Protein AF-A0A2S6RJ40-F1 (afdb_monomer)

Mean predicted aligned error: 13.66 Å

Structure (mmCIF, N/CA/C/O backbone):
data_AF-A0A2S6RJ40-F1
#
_entry.id   AF-A0A2S6RJ40-F1
#
loop_
_atom_site.group_PDB
_atom_site.id
_atom_site.type_symbol
_atom_site.label_atom_id
_atom_site.label_alt_id
_atom_site.label_comp_id
_atom_site.label_asym_id
_atom_site.label_entity_id
_atom_site.label_seq_id
_atom_site.pdbx_PDB_ins_code
_atom_site.Cartn_x
_atom_site.Cartn_y
_atom_site.Cartn_z
_atom_site.occupancy
_atom_site.B_iso_or_equiv
_atom_site.auth_seq_id
_atom_site.auth_comp_id
_atom_site.auth_asym_id
_atom_site.auth_atom_id
_atom_site.pdbx_PDB_model_num
ATOM 1 N N . MET A 1 1 ? 56.389 30.464 25.994 1.00 48.25 1 MET A N 1
ATOM 2 C CA . MET A 1 1 ? 55.831 30.386 24.621 1.00 48.25 1 MET A CA 1
ATOM 3 C C . MET A 1 1 ? 55.667 28.912 24.255 1.00 48.25 1 MET A C 1
ATOM 5 O O . MET A 1 1 ? 56.605 28.183 24.493 1.00 48.25 1 MET A O 1
ATOM 9 N N . ASN A 1 2 ? 54.569 28.322 23.777 1.00 50.22 2 ASN A N 1
ATOM 10 C CA . ASN A 1 2 ? 53.231 28.772 23.400 1.00 50.22 2 ASN A CA 1
ATOM 11 C C . ASN A 1 2 ? 52.240 27.620 23.684 1.00 50.22 2 ASN A C 1
ATOM 13 O O . ASN A 1 2 ? 51.987 26.782 22.824 1.00 50.22 2 ASN A O 1
ATOM 17 N N . LYS A 1 3 ? 51.614 27.607 24.872 1.00 48.22 3 LYS A N 1
ATOM 18 C CA . LYS A 1 3 ? 50.516 26.678 25.236 1.00 48.22 3 LYS A CA 1
ATOM 19 C C . LYS A 1 3 ? 49.223 26.885 24.411 1.00 48.22 3 LYS A C 1
ATOM 21 O O . LYS A 1 3 ? 48.228 26.211 24.644 1.00 48.22 3 LYS A O 1
ATOM 26 N N . LYS A 1 4 ? 49.223 27.815 23.443 1.00 52.00 4 LYS A N 1
ATOM 27 C CA . LYS A 1 4 ? 48.077 28.159 22.581 1.00 52.00 4 LYS A CA 1
ATOM 28 C C . LYS A 1 4 ? 47.921 27.268 21.338 1.00 52.00 4 LYS A C 1
ATOM 30 O O . LYS A 1 4 ? 46.883 27.354 20.696 1.00 52.00 4 LYS A O 1
ATOM 35 N N . LYS A 1 5 ? 48.900 26.419 20.989 1.00 45.12 5 LYS A N 1
ATOM 36 C CA . LYS A 1 5 ? 48.853 25.643 19.731 1.00 45.12 5 LYS A CA 1
ATOM 37 C C . LYS A 1 5 ? 48.154 24.278 19.845 1.00 45.12 5 LYS A C 1
ATOM 39 O O . LYS A 1 5 ? 47.529 23.864 18.885 1.00 45.12 5 LYS A O 1
ATOM 44 N N . LEU A 1 6 ? 48.131 23.647 21.026 1.00 46.50 6 LEU A N 1
ATOM 45 C CA . LEU A 1 6 ? 47.444 22.355 21.234 1.00 46.50 6 LEU A CA 1
ATOM 46 C C . LEU A 1 6 ? 45.936 22.455 21.544 1.00 46.50 6 LEU A C 1
ATOM 48 O O . LEU A 1 6 ? 45.273 21.432 21.683 1.00 46.50 6 LEU A O 1
ATOM 52 N N . LYS A 1 7 ? 45.367 23.662 21.662 1.00 44.47 7 LYS A N 1
ATOM 53 C CA . LYS A 1 7 ? 43.911 23.829 21.841 1.00 44.47 7 LYS A CA 1
ATOM 54 C C . LYS A 1 7 ? 43.135 23.909 20.523 1.00 44.47 7 LYS A C 1
ATOM 56 O O . LYS A 1 7 ? 41.921 23.815 20.554 1.00 44.47 7 LYS A O 1
ATOM 61 N N . LYS A 1 8 ? 43.815 24.046 19.378 1.00 41.59 8 LYS A N 1
ATOM 62 C CA . LYS A 1 8 ? 43.163 24.271 18.076 1.00 41.59 8 LYS A CA 1
ATOM 63 C C . LYS A 1 8 ? 42.860 22.992 17.281 1.00 41.59 8 LYS A C 1
ATOM 65 O O . LYS A 1 8 ? 42.235 23.068 16.236 1.00 41.59 8 LYS A O 1
ATOM 70 N N . GLU A 1 9 ? 43.279 21.830 17.777 1.00 45.22 9 GLU A N 1
ATOM 71 C CA . GLU A 1 9 ? 43.012 20.525 17.144 1.00 45.22 9 GLU A CA 1
ATOM 72 C C . GLU A 1 9 ? 41.826 19.784 17.781 1.00 45.22 9 GLU A C 1
ATOM 74 O O . GLU A 1 9 ? 41.386 18.769 17.259 1.00 45.22 9 GLU A O 1
ATOM 79 N N . LYS A 1 10 ? 41.283 20.290 18.898 1.00 45.06 10 LYS A N 1
ATOM 80 C CA . LYS A 1 10 ? 40.207 19.635 19.662 1.00 45.06 10 LYS A CA 1
ATOM 81 C C . LYS A 1 10 ? 38.820 20.256 19.464 1.00 45.06 10 LYS A C 1
ATOM 83 O O . LYS A 1 10 ? 37.917 19.946 20.223 1.00 45.06 10 LYS A O 1
ATOM 88 N N . GLU A 1 11 ? 38.651 21.140 18.481 1.00 45.75 11 GLU A N 1
ATOM 89 C CA . GLU A 1 11 ? 37.368 21.818 18.211 1.00 45.75 11 GLU A CA 1
ATOM 90 C C . GLU A 1 1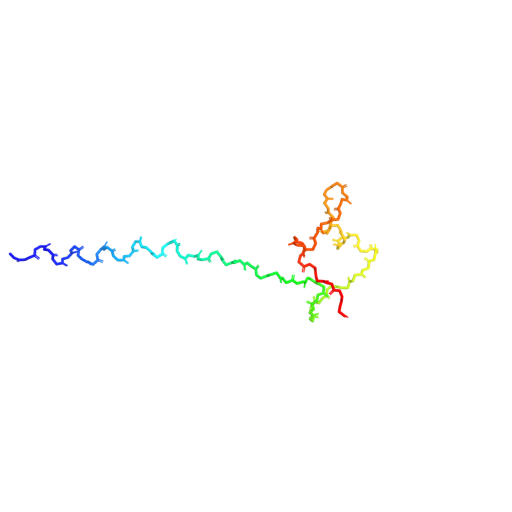1 ? 36.732 21.411 16.866 1.00 45.75 11 GLU A C 1
ATOM 92 O O . GLU A 1 11 ? 35.642 21.869 16.537 1.00 45.75 11 GLU A O 1
ATOM 97 N N . THR A 1 12 ? 37.362 20.530 16.077 1.00 49.62 12 THR A N 1
ATOM 98 C CA . THR A 1 12 ? 36.856 20.131 14.747 1.00 49.62 12 THR A CA 1
ATOM 99 C C . THR A 1 12 ? 36.241 18.730 14.687 1.00 49.62 12 THR A C 1
ATOM 101 O O . THR A 1 12 ? 35.730 18.349 13.636 1.00 49.62 12 THR A O 1
ATOM 104 N N . THR A 1 13 ? 36.216 17.967 15.785 1.00 56.97 13 THR A N 1
ATOM 105 C CA . THR A 1 13 ? 35.665 16.594 15.795 1.00 56.97 13 THR A CA 1
ATOM 106 C C . THR A 1 13 ? 34.244 16.468 16.340 1.00 56.97 13 THR A C 1
ATOM 108 O O . THR A 1 13 ? 33.677 15.381 16.285 1.00 56.97 13 THR A O 1
ATOM 111 N N . ASP A 1 14 ? 33.621 17.564 16.775 1.00 50.06 14 ASP A N 1
ATOM 112 C CA . ASP A 1 14 ? 32.359 17.498 17.530 1.00 50.06 14 ASP A CA 1
ATOM 113 C C . ASP A 1 14 ? 31.141 17.968 16.715 1.00 50.06 14 ASP A C 1
ATOM 115 O O . ASP A 1 14 ? 30.134 18.403 17.262 1.00 50.06 14 ASP A O 1
ATOM 119 N N . ASN A 1 15 ? 31.209 17.874 15.381 1.00 56.91 15 ASN A N 1
ATOM 120 C CA . ASN A 1 15 ? 30.087 18.200 14.486 1.00 56.91 15 ASN A CA 1
ATOM 121 C C . ASN A 1 15 ? 29.852 17.178 13.359 1.00 56.91 15 ASN A C 1
ATOM 123 O O . ASN A 1 15 ? 29.113 17.447 12.414 1.00 56.91 15 ASN A O 1
ATOM 127 N N . LEU A 1 16 ? 30.409 15.967 13.468 1.00 57.59 16 LEU A N 1
ATOM 128 C CA . LEU A 1 16 ? 30.137 14.873 12.522 1.00 57.59 16 LEU A CA 1
ATOM 129 C C . LEU A 1 16 ? 29.035 13.910 12.998 1.00 57.59 16 LEU A C 1
ATOM 131 O O . LEU A 1 16 ? 28.904 12.806 12.477 1.00 57.59 16 LEU A O 1
ATOM 135 N N . GLN A 1 17 ? 28.246 14.300 14.003 1.00 59.41 17 GLN A N 1
ATOM 136 C CA . GLN A 1 17 ? 27.197 13.445 14.572 1.00 59.41 17 GLN A CA 1
ATOM 137 C C . GLN A 1 17 ? 25.769 13.908 14.249 1.00 59.41 17 GLN A C 1
ATOM 139 O O . GLN A 1 17 ? 24.835 13.147 14.479 1.00 59.41 17 GLN A O 1
ATOM 144 N N . ASN A 1 18 ? 25.583 15.083 13.630 1.00 57.88 18 ASN A N 1
ATOM 145 C CA . ASN A 1 18 ? 24.247 15.631 13.344 1.00 57.88 18 ASN A CA 1
ATOM 146 C C . ASN A 1 18 ? 23.910 15.788 11.845 1.00 57.88 18 ASN A C 1
ATOM 148 O O . ASN A 1 18 ? 22.894 16.376 11.490 1.00 57.88 18 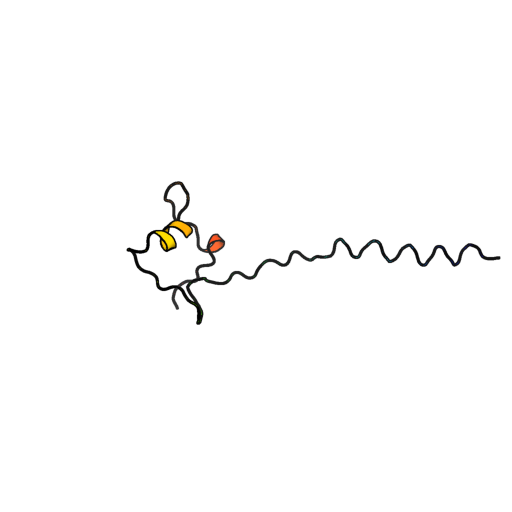ASN A O 1
ATOM 152 N N . ALA A 1 19 ? 24.736 15.234 10.951 1.00 60.31 19 ALA A N 1
ATOM 153 C CA . ALA A 1 19 ? 24.523 15.263 9.500 1.00 60.31 19 ALA A CA 1
ATOM 154 C C . ALA A 1 19 ? 24.240 13.875 8.897 1.00 60.31 19 ALA A C 1
ATOM 156 O O . ALA A 1 19 ? 24.473 13.651 7.709 1.00 60.31 19 ALA A O 1
ATOM 157 N N . LYS A 1 20 ? 23.665 12.937 9.667 1.00 62.91 20 LYS A N 1
ATOM 158 C CA . LYS A 1 20 ? 22.881 11.849 9.056 1.00 62.91 20 LYS A CA 1
ATOM 159 C C . LYS A 1 20 ? 21.580 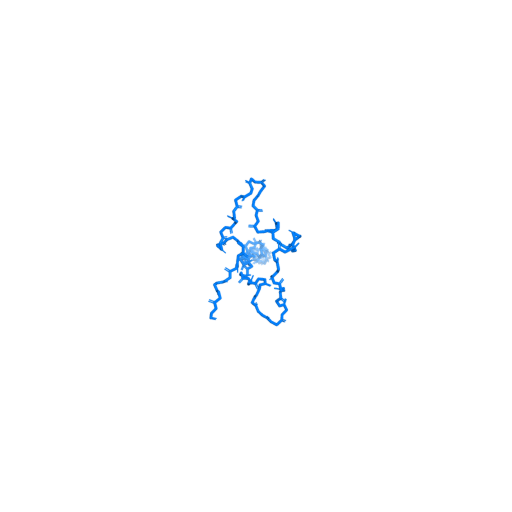12.460 8.545 1.00 62.91 20 LYS A C 1
ATOM 161 O O . LYS A 1 20 ? 20.520 12.287 9.138 1.00 62.91 20 LYS A O 1
ATOM 166 N N . SER A 1 21 ? 21.712 13.222 7.456 1.00 64.81 21 SER A N 1
ATOM 167 C CA . SER A 1 21 ? 20.638 13.618 6.554 1.00 64.81 21 SER A CA 1
ATOM 168 C C . SER A 1 21 ? 19.669 12.453 6.483 1.00 64.81 21 SER A C 1
ATOM 170 O O . SER A 1 21 ? 20.061 11.361 6.066 1.00 64.81 21 SER A O 1
ATOM 172 N N . PHE A 1 22 ? 18.471 12.651 7.032 1.00 66.38 22 PHE A N 1
ATOM 173 C CA . PHE A 1 22 ? 17.442 11.631 7.143 1.00 66.38 22 PHE A CA 1
ATOM 174 C C . PHE A 1 22 ? 17.303 10.964 5.783 1.00 66.38 22 PHE A C 1
ATOM 176 O O . PHE A 1 22 ? 16.725 11.552 4.867 1.00 66.38 22 PHE A O 1
ATOM 183 N N . PHE A 1 23 ? 17.873 9.767 5.627 1.00 68.38 23 PHE A N 1
ATOM 184 C CA . PHE A 1 23 ? 17.804 9.054 4.366 1.00 68.38 23 PHE A CA 1
ATOM 185 C C . PHE A 1 23 ? 16.350 8.637 4.215 1.00 68.38 23 PHE A C 1
ATOM 187 O O . PHE A 1 23 ? 15.893 7.631 4.763 1.00 68.38 23 PHE A O 1
ATOM 194 N N . ARG A 1 24 ? 15.572 9.501 3.564 1.00 71.94 24 ARG A N 1
ATOM 195 C CA . ARG A 1 24 ? 14.156 9.288 3.350 1.00 71.94 24 ARG A CA 1
ATOM 196 C C . ARG A 1 24 ? 14.093 8.113 2.391 1.00 71.94 24 ARG A C 1
ATOM 198 O O . ARG A 1 24 ? 14.398 8.262 1.210 1.00 71.94 24 ARG A O 1
ATOM 205 N N . ARG A 1 25 ? 13.795 6.928 2.937 1.00 73.88 25 ARG A N 1
ATOM 206 C CA . ARG A 1 25 ? 13.690 5.691 2.159 1.00 73.88 25 ARG A CA 1
ATOM 207 C C . ARG A 1 25 ? 12.849 5.982 0.921 1.00 73.88 25 ARG A C 1
ATOM 209 O O . ARG A 1 25 ? 11.736 6.503 1.035 1.00 73.88 25 ARG A O 1
ATOM 216 N N . LYS A 1 26 ? 13.427 5.715 -0.252 1.00 79.88 26 LYS A N 1
ATOM 217 C CA . L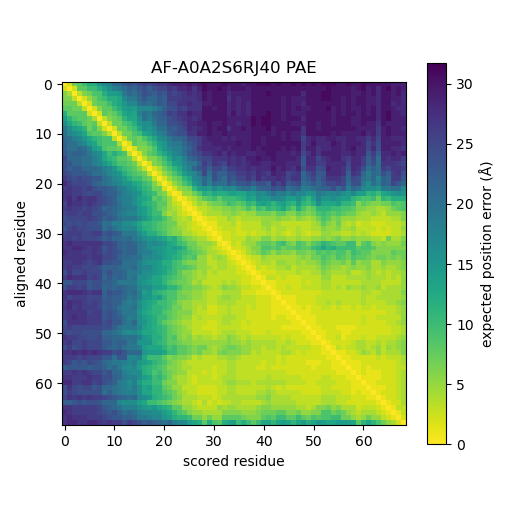YS A 1 26 ? 12.731 5.878 -1.526 1.00 79.88 26 LYS A CA 1
ATOM 218 C C . LYS A 1 26 ? 11.487 4.995 -1.481 1.00 79.88 26 LYS A C 1
ATOM 220 O O . LYS A 1 26 ? 11.542 3.870 -0.992 1.00 79.88 26 LYS A O 1
ATOM 225 N N . LYS A 1 27 ? 10.356 5.539 -1.921 1.00 82.62 27 LYS A N 1
ATOM 226 C CA . LYS A 1 27 ? 9.113 4.778 -2.002 1.00 82.62 27 LYS A CA 1
ATOM 227 C C . LYS A 1 27 ? 9.204 3.868 -3.212 1.00 82.62 27 LYS A C 1
ATOM 229 O O . LYS A 1 27 ? 9.258 4.361 -4.333 1.00 82.62 27 LYS A O 1
ATOM 234 N N . THR A 1 28 ? 9.256 2.571 -2.959 1.00 87.06 28 THR A N 1
ATOM 235 C CA . THR A 1 28 ? 9.261 1.540 -3.993 1.00 87.06 28 THR A CA 1
ATOM 236 C C . THR A 1 28 ? 7.882 0.901 -4.019 1.00 87.06 28 THR A C 1
ATOM 238 O O . THR A 1 28 ? 7.349 0.564 -2.961 1.00 87.06 28 THR A O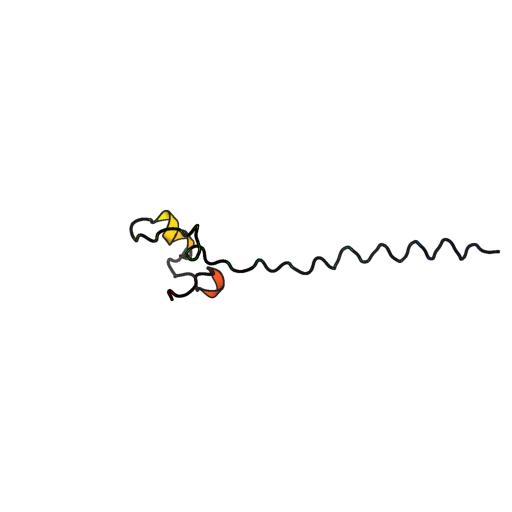 1
ATOM 241 N N . CYS A 1 29 ? 7.294 0.768 -5.205 1.00 88.62 29 CYS A N 1
ATOM 242 C CA . CYS A 1 29 ? 6.022 0.074 -5.348 1.00 88.62 29 CYS A CA 1
ATOM 243 C C . CYS A 1 29 ? 6.259 -1.437 -5.189 1.00 88.62 29 CYS A C 1
ATOM 245 O O . CYS A 1 29 ? 7.115 -1.975 -5.887 1.00 88.62 29 CYS A O 1
ATOM 247 N N . PRO A 1 30 ? 5.517 -2.137 -4.314 1.00 87.56 30 PRO A N 1
ATOM 248 C CA . PRO A 1 30 ? 5.661 -3.586 -4.131 1.00 87.56 30 PRO A CA 1
ATOM 249 C C . PRO A 1 30 ? 5.124 -4.408 -5.317 1.00 87.56 30 PRO A C 1
ATOM 251 O O . PRO A 1 30 ? 5.420 -5.592 -5.436 1.00 87.56 30 PRO A O 1
ATOM 254 N N . PHE A 1 31 ? 4.333 -3.781 -6.189 1.00 88.81 31 PHE A N 1
ATOM 255 C CA . PHE A 1 31 ? 3.681 -4.418 -7.335 1.00 88.81 31 PHE A CA 1
ATOM 256 C C . PHE A 1 31 ? 4.282 -3.999 -8.678 1.00 88.81 31 PHE A C 1
ATOM 258 O O . PHE A 1 31 ? 3.779 -4.381 -9.729 1.00 88.81 31 PHE A O 1
ATOM 265 N N . SER A 1 32 ? 5.328 -3.171 -8.674 1.00 84.69 32 SER A N 1
ATOM 266 C CA . SER A 1 32 ? 5.970 -2.705 -9.902 1.00 84.69 32 SER A CA 1
ATOM 267 C C . SER A 1 32 ? 7.456 -3.016 -9.850 1.00 84.69 32 SER A C 1
ATOM 269 O O . SER A 1 32 ? 8.160 -2.542 -8.962 1.00 84.69 32 SER A O 1
ATOM 271 N N . GLY A 1 33 ? 7.929 -3.8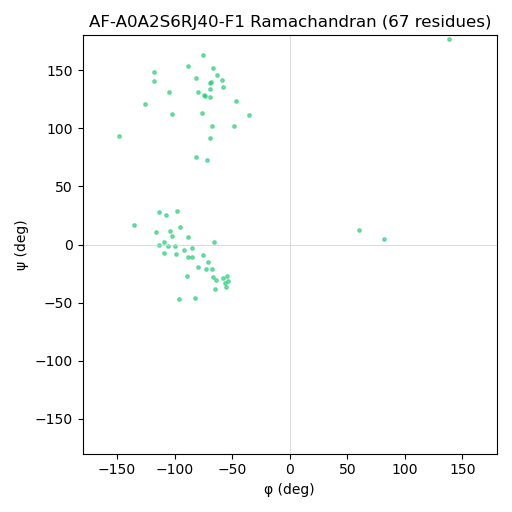00 -10.815 1.00 84.38 33 GLY A N 1
ATOM 272 C CA . GLY A 1 33 ? 9.315 -4.249 -10.909 1.00 84.38 33 GLY A CA 1
ATOM 273 C C . GLY A 1 33 ? 9.416 -5.723 -11.312 1.00 84.38 33 GLY A C 1
ATOM 274 O O . GLY A 1 33 ? 8.390 -6.383 -11.458 1.00 84.38 33 GLY A O 1
ATOM 275 N N . PRO A 1 34 ? 10.642 -6.237 -11.501 1.00 81.25 34 PRO A N 1
ATOM 276 C CA . PRO A 1 34 ? 10.882 -7.646 -11.822 1.00 81.25 34 PRO A CA 1
ATOM 277 C C . PRO A 1 34 ? 10.500 -8.595 -10.672 1.00 81.25 34 PRO A C 1
ATOM 279 O O . PRO A 1 34 ? 10.066 -9.709 -10.934 1.00 81.25 34 PRO A O 1
ATOM 282 N N . ASP A 1 35 ? 10.567 -8.126 -9.420 1.00 82.19 35 ASP A N 1
ATOM 283 C CA . ASP A 1 35 ? 10.228 -8.897 -8.211 1.00 82.19 35 ASP A CA 1
ATOM 284 C C . ASP A 1 35 ? 8.797 -8.611 -7.711 1.00 82.19 35 ASP A C 1
ATOM 286 O O . ASP A 1 35 ? 8.520 -8.624 -6.508 1.00 82.19 35 ASP A O 1
ATOM 290 N N . ALA A 1 36 ? 7.888 -8.254 -8.622 1.00 83.88 36 ALA A N 1
ATOM 291 C CA . ALA A 1 36 ? 6.530 -7.862 -8.263 1.00 83.88 36 ALA A CA 1
ATOM 292 C C . ALA A 1 36 ? 5.701 -9.047 -7.746 1.00 83.88 36 ALA A C 1
ATOM 294 O O . ALA A 1 36 ? 5.721 -10.150 -8.292 1.00 83.88 36 ALA A O 1
ATOM 295 N N . ILE A 1 37 ? 4.915 -8.783 -6.704 1.00 86.88 37 ILE A N 1
ATOM 296 C CA . ILE A 1 37 ? 3.968 -9.747 -6.136 1.00 86.88 37 ILE A CA 1
ATOM 297 C C . ILE A 1 37 ? 2.707 -9.782 -7.012 1.00 86.88 37 ILE A C 1
ATOM 299 O O . ILE A 1 37 ? 2.1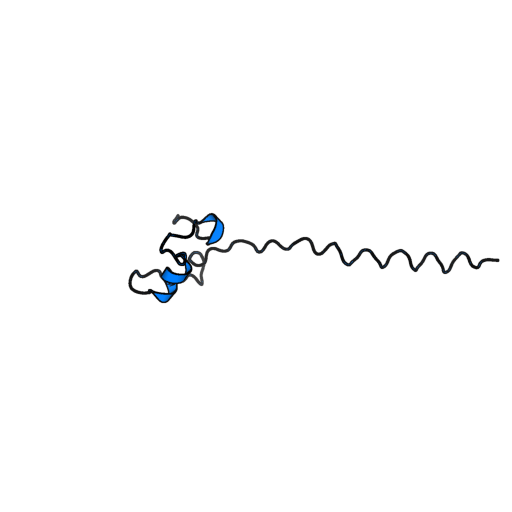46 -8.732 -7.325 1.00 86.88 37 ILE A O 1
ATOM 303 N N . SER A 1 38 ? 2.242 -10.979 -7.384 1.00 87.56 38 SER A N 1
ATOM 304 C CA . SER A 1 38 ? 0.951 -11.143 -8.069 1.00 87.56 38 SER A CA 1
ATOM 305 C C . SER A 1 38 ? -0.208 -10.802 -7.127 1.00 87.56 38 SER A C 1
ATOM 307 O O . SER A 1 38 ? -0.164 -11.136 -5.944 1.00 87.56 38 SER A O 1
ATOM 309 N N . ILE A 1 39 ? -1.235 -10.123 -7.640 1.00 88.50 39 ILE A N 1
ATOM 310 C CA . ILE A 1 39 ? -2.399 -9.692 -6.857 1.00 88.50 39 ILE A CA 1
ATOM 311 C C . ILE A 1 39 ? -3.563 -10.638 -7.158 1.00 88.50 39 ILE A C 1
ATOM 313 O O . ILE A 1 39 ? -4.110 -10.599 -8.259 1.00 88.50 39 ILE A O 1
ATOM 317 N N . ASP A 1 40 ? -3.972 -11.435 -6.170 1.00 92.75 40 ASP A N 1
ATOM 318 C CA . ASP A 1 40 ? -5.230 -12.187 -6.192 1.00 92.75 40 ASP A CA 1
ATOM 319 C C . ASP A 1 40 ? -6.152 -11.730 -5.049 1.00 92.75 40 ASP A C 1
ATOM 321 O O . ASP A 1 40 ? -5.702 -11.343 -3.967 1.00 92.75 40 ASP A O 1
ATOM 325 N N . TYR A 1 41 ? -7.466 -11.783 -5.275 1.00 93.00 41 TYR A N 1
ATOM 326 C CA . TYR A 1 41 ? -8.476 -11.435 -4.272 1.00 93.00 41 TYR A CA 1
ATOM 327 C C . TYR A 1 41 ? -8.594 -12.490 -3.166 1.00 93.00 41 TYR A C 1
ATOM 329 O O . TYR A 1 41 ? -9.099 -12.198 -2.080 1.00 93.00 41 TYR A O 1
ATOM 337 N N . LYS A 1 42 ? -8.145 -13.721 -3.438 1.00 94.31 42 LYS A N 1
ATOM 338 C CA . LYS A 1 42 ? -8.143 -14.822 -2.466 1.00 94.31 42 LYS A CA 1
ATOM 339 C C . LYS A 1 42 ? -6.972 -14.741 -1.489 1.00 94.31 42 LYS A C 1
ATOM 341 O O . LYS A 1 42 ? -7.053 -15.309 -0.400 1.00 94.31 42 LYS A O 1
ATOM 346 N N . ASP A 1 43 ? -5.921 -13.998 -1.832 1.00 93.56 43 ASP A N 1
ATOM 347 C CA . ASP A 1 43 ? -4.711 -13.878 -1.021 1.00 93.56 43 ASP A CA 1
ATOM 348 C C . ASP A 1 43 ? -4.887 -12.866 0.114 1.00 93.56 43 ASP A C 1
ATOM 350 O O . ASP A 1 43 ? -4.340 -11.759 0.115 1.00 93.56 43 ASP A O 1
ATOM 354 N N . VAL A 1 44 ? -5.626 -13.276 1.145 1.00 92.94 44 VAL A N 1
ATOM 355 C CA . VAL A 1 44 ? -5.959 -12.436 2.308 1.00 92.94 44 VAL A CA 1
ATOM 356 C C . VAL A 1 44 ? -4.705 -11.859 2.979 1.00 92.94 44 VAL A C 1
ATOM 358 O O . VAL A 1 44 ? -4.684 -10.696 3.376 1.00 92.94 44 VAL A O 1
ATOM 361 N N . ASN A 1 45 ? -3.623 -12.640 3.029 1.00 91.94 45 ASN A N 1
ATOM 362 C CA . ASN A 1 45 ? -2.354 -12.253 3.653 1.00 91.94 45 ASN A CA 1
ATOM 363 C C . ASN A 1 45 ? -1.672 -11.061 2.964 1.00 91.94 45 ASN A C 1
ATOM 365 O O . ASN A 1 45 ? -0.940 -10.306 3.610 1.00 91.94 45 ASN A O 1
ATOM 369 N N . THR A 1 46 ? -1.855 -10.902 1.650 1.00 91.19 46 THR A N 1
ATOM 370 C CA . THR A 1 46 ? -1.278 -9.771 0.911 1.00 91.19 46 THR A CA 1
ATOM 371 C C . THR A 1 46 ? -2.169 -8.545 1.062 1.00 91.19 46 THR A C 1
ATOM 373 O O . THR A 1 46 ? -1.673 -7.475 1.416 1.00 91.19 46 THR A O 1
ATOM 376 N N . LEU A 1 47 ? -3.483 -8.718 0.902 1.00 91.44 47 LEU A N 1
ATOM 377 C CA . LEU A 1 47 ? -4.477 -7.648 0.969 1.00 91.44 47 LEU A CA 1
ATOM 378 C C . LEU A 1 47 ? -4.579 -7.018 2.357 1.00 91.44 47 LEU A C 1
ATOM 380 O O . LEU A 1 47 ? -4.668 -5.796 2.467 1.00 91.44 47 LEU A O 1
ATOM 384 N N . GLN A 1 48 ? -4.482 -7.820 3.420 1.00 93.56 48 GLN A N 1
ATOM 385 C CA . GLN A 1 48 ? -4.559 -7.335 4.799 1.00 93.56 48 GLN A CA 1
ATOM 386 C C . GLN A 1 48 ? -3.487 -6.279 5.110 1.00 93.56 48 GLN A C 1
ATOM 388 O O . GLN A 1 48 ? -3.734 -5.368 5.895 1.00 93.56 48 GLN A O 1
ATOM 393 N N . LYS A 1 49 ? -2.324 -6.328 4.445 1.00 91.50 49 LYS A N 1
ATOM 394 C CA . LYS A 1 49 ? -1.240 -5.342 4.614 1.00 91.50 49 LYS A CA 1
ATOM 395 C C . LYS A 1 49 ? -1.605 -3.946 4.098 1.00 91.50 49 LYS A C 1
ATOM 397 O O . LYS A 1 49 ? -0.982 -2.965 4.500 1.00 91.50 49 LYS A O 1
ATOM 402 N N . PHE A 1 50 ? -2.590 -3.846 3.206 1.00 93.50 50 PHE A N 1
ATOM 403 C CA . PHE A 1 50 ? -3.046 -2.592 2.596 1.00 93.50 50 PHE A CA 1
ATOM 404 C C . PHE A 1 50 ? -4.347 -2.070 3.212 1.00 93.50 50 PHE A C 1
ATOM 406 O O . PHE A 1 50 ? -4.918 -1.085 2.733 1.00 93.50 50 PHE A O 1
ATOM 413 N N . ILE A 1 51 ? -4.806 -2.705 4.289 1.00 95.44 51 ILE A N 1
ATOM 414 C CA . ILE A 1 51 ? -6.034 -2.370 4.996 1.00 95.44 51 ILE A CA 1
ATOM 415 C C . ILE A 1 51 ? -5.664 -1.952 6.426 1.00 95.44 51 ILE A C 1
ATOM 417 O O . ILE A 1 51 ? -4.754 -2.489 7.047 1.00 95.44 51 ILE A O 1
ATOM 421 N N . SER A 1 52 ? -6.345 -0.934 6.941 1.00 95.12 5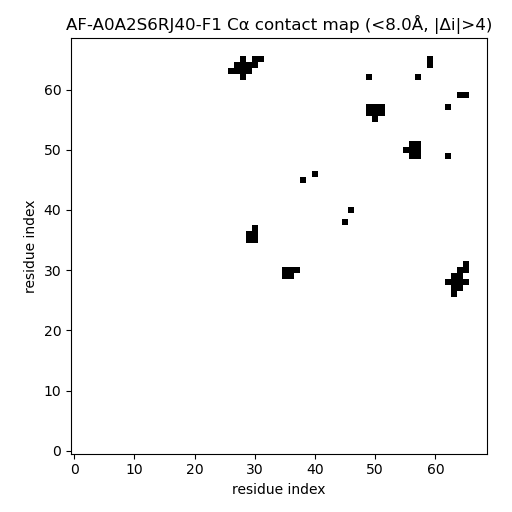2 SER A N 1
ATOM 422 C CA . SER A 1 52 ? -6.242 -0.521 8.345 1.00 95.12 52 SER A CA 1
ATOM 423 C C . SER A 1 52 ? -6.997 -1.485 9.262 1.00 95.12 52 SER A C 1
ATOM 425 O O . SER A 1 52 ? -7.898 -2.187 8.822 1.00 95.12 52 SER A O 1
ATOM 427 N N . GLU A 1 53 ? -6.733 -1.456 10.567 1.00 93.50 53 GLU A N 1
ATOM 428 C CA . GLU A 1 53 ? -7.434 -2.304 11.552 1.00 93.50 53 GLU A CA 1
ATOM 429 C C . GLU A 1 53 ? -8.968 -2.176 11.500 1.00 93.50 53 GLU A C 1
ATOM 431 O O . GLU A 1 53 ? -9.694 -3.111 11.814 1.00 93.50 53 GLU A O 1
ATOM 436 N N . ARG A 1 54 ? -9.476 -1.019 11.053 1.00 94.81 54 ARG A N 1
ATOM 437 C CA . ARG A 1 54 ? -10.912 -0.752 10.882 1.00 94.81 54 ARG A CA 1
ATOM 438 C C . ARG A 1 54 ? -11.478 -1.153 9.518 1.00 94.81 54 ARG A C 1
ATOM 440 O O . ARG A 1 54 ? -12.609 -0.791 9.211 1.00 94.81 54 ARG A O 1
ATOM 447 N N . GLY A 1 55 ? -10.699 -1.806 8.662 1.00 93.88 55 GLY A N 1
ATOM 448 C CA . GLY A 1 55 ? -11.152 -2.219 7.333 1.00 93.88 55 GLY A CA 1
ATOM 449 C C . GLY A 1 55 ? -11.098 -1.122 6.262 1.00 93.88 55 GLY A C 1
ATOM 450 O O . GLY A 1 55 ? -11.521 -1.350 5.135 1.00 93.88 55 GLY A O 1
ATOM 451 N N . LYS A 1 56 ? -10.575 0.076 6.566 1.00 96.19 56 LYS A N 1
ATOM 452 C CA . LYS A 1 56 ? -10.397 1.136 5.553 1.00 96.19 56 LYS A CA 1
ATOM 453 C C . LYS A 1 56 ? -9.124 0.905 4.744 1.00 96.19 56 LYS A C 1
ATOM 455 O O . LYS A 1 56 ? -8.105 0.532 5.322 1.00 96.19 56 LYS A O 1
ATOM 460 N N . ILE A 1 57 ? -9.165 1.205 3.449 1.00 95.06 57 ILE A N 1
ATOM 461 C CA . ILE A 1 57 ? -8.017 1.084 2.540 1.00 95.06 57 ILE A CA 1
ATOM 462 C C . ILE A 1 57 ? -6.955 2.141 2.872 1.00 95.06 57 ILE A C 1
ATOM 464 O O . ILE A 1 57 ? -7.269 3.321 3.057 1.00 95.06 57 ILE A O 1
ATOM 468 N N . ILE A 1 58 ? -5.690 1.722 2.929 1.00 93.94 58 ILE A N 1
ATOM 469 C CA . ILE A 1 58 ? -4.550 2.619 3.134 1.00 93.94 58 ILE A CA 1
ATOM 470 C C . ILE A 1 58 ? -4.272 3.394 1.831 1.00 93.94 58 ILE A C 1
ATOM 472 O O . ILE A 1 58 ? -4.105 2.781 0.775 1.00 93.94 58 ILE A O 1
ATOM 476 N N . PRO A 1 59 ? -4.167 4.736 1.869 1.00 94.19 59 PRO A N 1
ATOM 477 C CA . PRO A 1 59 ? -3.941 5.535 0.668 1.00 94.19 59 PRO A CA 1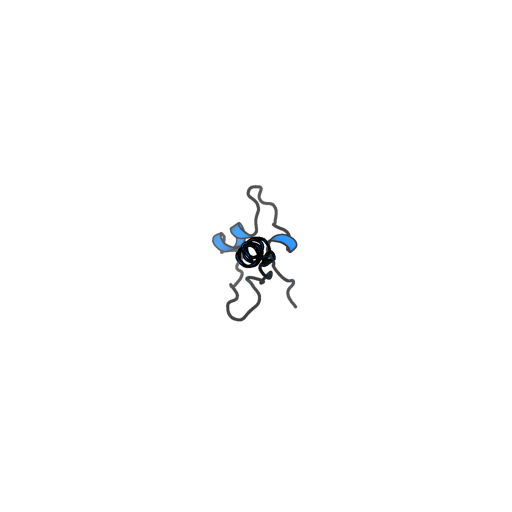
ATOM 478 C C . PRO A 1 59 ? -2.558 5.290 0.048 1.00 94.19 59 PRO A C 1
ATOM 480 O O . PRO A 1 59 ? -1.575 5.068 0.760 1.00 94.19 59 PRO A O 1
ATOM 483 N N . ALA A 1 60 ? -2.454 5.476 -1.274 1.00 90.88 60 ALA A N 1
ATOM 484 C CA . ALA A 1 60 ? -1.221 5.299 -2.058 1.00 90.88 60 ALA A CA 1
ATOM 485 C C . ALA A 1 60 ? -0.022 6.105 -1.527 1.00 90.88 60 ALA A C 1
ATOM 487 O O . ALA A 1 60 ? 1.126 5.661 -1.578 1.00 90.88 60 ALA A O 1
ATOM 488 N N . ARG A 1 61 ? -0.278 7.280 -0.927 1.00 89.69 61 ARG A N 1
ATOM 489 C CA . ARG A 1 61 ? 0.762 8.082 -0.263 1.00 89.69 61 ARG A CA 1
ATOM 490 C C . ARG A 1 61 ? 1.493 7.280 0.813 1.00 89.69 61 ARG A C 1
ATOM 492 O O . ARG A 1 61 ? 2.665 7.550 1.038 1.00 89.69 61 ARG A O 1
ATOM 499 N N . ILE A 1 62 ? 0.840 6.356 1.501 1.00 91.38 62 ILE A N 1
ATOM 500 C CA . ILE A 1 62 ? 1.443 5.586 2.593 1.00 91.38 62 ILE A CA 1
ATOM 501 C C . ILE A 1 62 ? 1.946 4.241 2.067 1.00 91.38 62 ILE A C 1
ATOM 503 O O . ILE A 1 62 ? 3.098 3.900 2.318 1.00 91.38 62 ILE A O 1
ATOM 507 N N . SER A 1 63 ? 1.125 3.531 1.288 1.00 90.62 63 SER A N 1
ATOM 508 C CA . SER A 1 63 ? 1.430 2.187 0.778 1.00 90.62 63 SER A CA 1
ATOM 509 C C . SER A 1 63 ? 2.435 2.144 -0.380 1.00 90.62 63 SER A C 1
ATOM 511 O O . SER A 1 63 ? 2.877 1.060 -0.745 1.00 90.62 63 SER A O 1
ATOM 513 N N . ALA A 1 64 ? 2.809 3.297 -0.952 1.00 90.44 64 ALA A N 1
ATOM 514 C CA . ALA A 1 64 ? 3.748 3.419 -2.075 1.00 90.44 64 ALA A CA 1
ATOM 515 C C . ALA A 1 64 ? 3.316 2.694 -3.367 1.00 90.44 64 ALA A C 1
ATOM 517 O O . ALA A 1 64 ? 4.113 2.580 -4.296 1.00 90.44 64 ALA A O 1
ATOM 518 N N . VAL A 1 65 ? 2.058 2.251 -3.445 1.00 91.38 65 VAL A N 1
ATOM 519 C CA . VAL A 1 65 ? 1.482 1.630 -4.641 1.00 91.38 65 VAL A CA 1
ATOM 520 C C . VAL A 1 65 ? 1.330 2.686 -5.735 1.00 91.38 65 VAL A C 1
ATOM 522 O O . VAL A 1 65 ? 0.745 3.747 -5.507 1.00 91.38 65 VAL A O 1
ATOM 525 N N . SER A 1 66 ? 1.873 2.402 -6.917 1.00 88.44 66 SER A N 1
ATOM 526 C CA . SER A 1 66 ? 1.692 3.218 -8.118 1.00 88.44 66 SER A CA 1
ATOM 527 C C . SER A 1 66 ? 0.452 2.788 -8.898 1.00 88.44 66 SER A C 1
ATOM 529 O O . SER A 1 66 ? 0.037 1.634 -8.832 1.00 88.44 66 SER A O 1
ATOM 531 N N . ALA A 1 67 ? -0.129 3.720 -9.656 1.00 86.25 67 ALA A N 1
ATOM 532 C CA . ALA A 1 67 ? -1.187 3.389 -10.602 1.00 86.25 67 ALA A CA 1
ATOM 533 C C . ALA A 1 67 ? -0.655 2.435 -11.693 1.00 86.25 67 ALA A C 1
ATOM 535 O O . ALA A 1 67 ? 0.520 2.557 -12.067 1.00 86.25 67 ALA A O 1
ATOM 536 N N . PRO A 1 68 ? -1.488 1.506 -12.200 1.00 78.94 68 PRO A N 1
ATOM 537 C CA . PRO A 1 68 ? -1.155 0.749 -13.399 1.00 78.94 68 PRO A CA 1
ATOM 538 C C . PRO A 1 68 ? -0.942 1.726 -14.560 1.00 78.94 68 PRO A C 1
ATOM 540 O O . PRO A 1 68 ? -1.609 2.761 -14.636 1.00 78.94 68 PRO A O 1
ATOM 543 N N . LYS A 1 69 ? 0.037 1.421 -15.407 1.00 64.56 69 LYS A N 1
ATOM 544 C CA . LYS A 1 69 ? 0.408 2.233 -16.564 1.00 64.56 69 LYS A CA 1
ATOM 545 C C . LYS A 1 69 ? -0.121 1.600 -17.835 1.00 64.56 69 LYS A C 1
ATOM 547 O O . LYS A 1 69 ? -0.137 0.350 -17.870 1.00 64.56 69 LYS A O 1
#

pLDDT: mean 76.78, std 18.08, range [41.59, 96.19]

Foldseek 3Di:
DDPPPVVVVPPPPPPPPPPPPPPPPDQDACQDDPNHDDDDPPPCVVVVVQADPVRHGHDCVVNVHDDDD

Radius of gyration: 24.89 Å; Cα contacts (8 Å, |Δi|>4): 30; chains: 1; bounding box: 67×45×42 Å

Nearest PDB structures (foldseek):
  8cdu-assembly1_U  TM=8.649E-01  e=1.300E-03  Bacillus subtilis subsp. subtilis str. 168
  5o61-assembly1_BR  TM=9.504E-01  e=7.598E-03  Mycolicibacterium smegmatis MC2 155
  8v9k-assembly1_r  TM=9.408E-01  e=8.859E-03  Mycolicibacterium smegmatis MC2 155
  8v9l-assembly1_r  TM=9.584E-01  e=2.061E-02  Mycolicibacterium smegmatis MC2 155
  7a5h-assembly1_r  TM=8.536E-01  e=4.796E-01  Homo sapiens

Secondary structure (DSSP, 8-state):
--TTSTTSSSSSSTTSSS-----------TTSSTTPPP--TT-HHHHGGGB-TTSPBPPHHHH-PPPP-

Sequence (69 aa):
MNKKKLKKEKETTDNLQNAKSFFRRKKTCPFSGPDAISIDYKDVNTLQKFISERGKIIPARISAVSAPK

Solvent-accessible surface area (backbone atoms only — not comparable to full-atom values): 4924 Å² total; per-residue (Å²): 139,69,89,73,66,80,64,71,76,75,74,79,77,86,71,82,79,81,70,77,66,77,78,72,76,78,80,62,34,67,67,59,65,97,84,40,59,85,87,58,93,83,44,55,82,64,54,54,76,49,37,43,100,86,71,48,75,57,55,46,91,76,65,32,52,70,79,90,129